Protein AF-A0A7T8KME1-F1 (afdb_monomer_lite)

InterPro domains:
  IPR001715 Calponin homology domain [PF00307] (2-107)
  IPR001715 Calponin homology domain [PS50021] (1-107)
  IPR001715 Calponin homology domain [SM00033] (2-105)
  IPR028433 Parvin [PTHR12114] (1-108)
  IPR036872 CH domain superfamily [G3DSA:1.10.418.10] (1-109)
  IPR036872 CH domain superfamily [SSF47576] (2-106)

Sequence (110 aa):
VVKKSLITFVNKHLNKLNLEASDLETQFQDGVYLCLLSGLLEGYFIPLYEYSLTPKTFEEKVKNVTLAFDLMQDDGLPRPKARPEDIVNGDLKSTLRVLYNLFTKYKHLS

Structure (mmCIF, N/CA/C/O backbone):
data_AF-A0A7T8KME1-F1
#
_entry.id   AF-A0A7T8KME1-F1
#
loop_
_atom_site.group_PDB
_atom_site.id
_atom_site.type_symbol
_atom_site.label_atom_id
_atom_site.label_alt_id
_atom_site.label_comp_id
_atom_site.label_asym_id
_atom_site.label_entity_id
_atom_site.label_seq_id
_atom_site.pdbx_PDB_ins_code
_atom_site.Cartn_x
_atom_site.Cartn_y
_atom_site.Cartn_z
_atom_site.occupancy
_atom_site.B_iso_or_equiv
_atom_site.auth_seq_id
_atom_site.auth_comp_id
_atom_site.auth_asym_id
_atom_site.auth_atom_id
_atom_site.pdbx_PDB_model_num
ATOM 1 N N . VAL A 1 1 ? -2.105 19.481 -0.081 1.00 71.69 1 VAL A N 1
ATOM 2 C CA . VAL A 1 1 ? -2.901 19.114 1.120 1.00 71.69 1 VAL A CA 1
ATOM 3 C C . VAL A 1 1 ? -3.201 17.617 1.151 1.00 71.69 1 VAL A C 1
ATOM 5 O O . VAL A 1 1 ? -2.673 16.955 2.029 1.00 71.69 1 VAL A O 1
ATOM 8 N N . VAL A 1 2 ? -3.907 17.057 0.156 1.00 87.56 2 VAL A N 1
ATOM 9 C CA . VAL A 1 2 ? -4.282 15.622 0.120 1.00 87.56 2 VAL A CA 1
ATOM 10 C C . VAL A 1 2 ? -3.088 14.658 0.233 1.00 87.56 2 VAL A C 1
ATOM 12 O O . VAL A 1 2 ? -3.102 13.806 1.112 1.00 87.56 2 VAL A O 1
ATOM 15 N N . LYS A 1 3 ? -2.021 14.826 -0.573 1.00 89.44 3 LYS A N 1
ATOM 16 C CA . LYS A 1 3 ? -0.813 13.965 -0.509 1.00 89.44 3 LYS A CA 1
ATOM 17 C C . LYS A 1 3 ? -0.219 13.899 0.907 1.00 89.44 3 LYS A C 1
ATOM 19 O O . LYS A 1 3 ? 0.103 12.819 1.380 1.00 89.44 3 LYS A O 1
ATOM 24 N N . LYS A 1 4 ? -0.138 15.037 1.609 1.00 93.00 4 LYS A N 1
ATOM 25 C CA . LYS A 1 4 ? 0.401 15.106 2.977 1.00 93.00 4 LYS A CA 1
ATOM 26 C C . LYS A 1 4 ? -0.488 14.356 3.973 1.00 93.00 4 LYS A C 1
ATOM 28 O O . LYS A 1 4 ? 0.027 13.579 4.762 1.00 93.00 4 LYS A O 1
ATOM 33 N N . SER A 1 5 ? -1.807 14.543 3.898 1.00 94.19 5 SER A N 1
ATOM 34 C CA . SER A 1 5 ? -2.760 13.810 4.742 1.00 94.19 5 SER A CA 1
ATOM 35 C C . SER A 1 5 ? -2.690 12.298 4.517 1.00 94.19 5 SER A C 1
ATOM 37 O O . SER A 1 5 ? -2.749 11.542 5.480 1.00 94.19 5 SER A O 1
ATOM 39 N N . LEU A 1 6 ? -2.515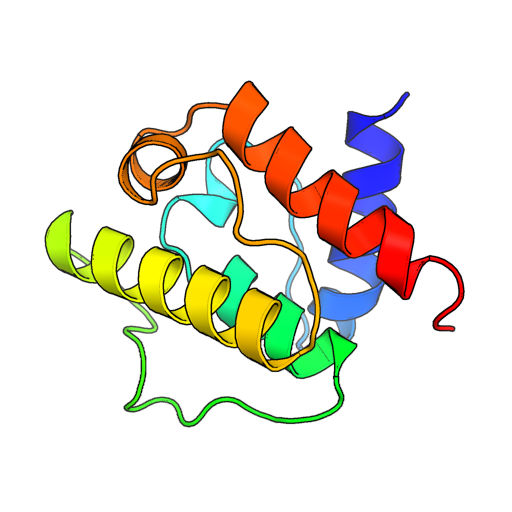 11.862 3.266 1.00 96.56 6 LEU A N 1
ATOM 40 C CA . LEU A 1 6 ? -2.351 10.448 2.929 1.00 96.56 6 LEU A CA 1
ATOM 41 C C . LEU A 1 6 ? -1.037 9.869 3.455 1.00 96.56 6 LEU A C 1
ATOM 43 O O . LEU A 1 6 ? -1.060 8.779 4.009 1.00 96.56 6 LEU A O 1
ATOM 47 N N . ILE A 1 7 ? 0.075 10.603 3.354 1.00 96.44 7 ILE A N 1
ATOM 48 C CA . ILE A 1 7 ? 1.352 10.198 3.965 1.00 96.44 7 ILE A CA 1
ATOM 49 C C . ILE A 1 7 ? 1.185 10.024 5.478 1.00 96.44 7 ILE A C 1
ATOM 51 O O . ILE A 1 7 ? 1.555 8.990 6.026 1.00 96.44 7 ILE A O 1
ATOM 55 N N . THR A 1 8 ? 0.570 10.998 6.158 1.00 96.19 8 THR A N 1
ATOM 56 C CA . THR A 1 8 ? 0.316 10.904 7.604 1.00 96.19 8 THR A CA 1
ATOM 57 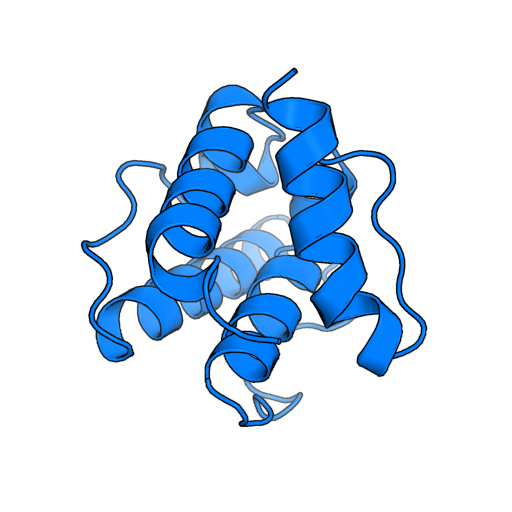C C . THR A 1 8 ? -0.556 9.697 7.952 1.00 96.19 8 THR A C 1
ATOM 59 O O . THR A 1 8 ? -0.252 8.992 8.909 1.00 96.19 8 THR A O 1
ATOM 62 N N . PHE A 1 9 ? -1.610 9.435 7.174 1.00 96.62 9 PHE A N 1
ATOM 63 C CA . PHE A 1 9 ? -2.463 8.260 7.349 1.00 96.62 9 PHE A CA 1
ATOM 64 C C . PHE A 1 9 ? -1.680 6.955 7.169 1.00 96.62 9 PHE A C 1
ATOM 66 O O . PHE A 1 9 ? -1.685 6.122 8.064 1.00 96.62 9 PHE A O 1
ATOM 73 N N . VAL A 1 10 ? -0.958 6.794 6.060 1.00 97.25 10 VAL A N 1
ATOM 74 C CA . VAL A 1 10 ? -0.154 5.597 5.779 1.00 97.25 10 VAL A CA 1
ATOM 75 C C . VAL A 1 10 ? 0.851 5.336 6.902 1.00 97.25 10 VAL A C 1
ATOM 77 O O . VAL A 1 10 ? 0.880 4.235 7.451 1.00 97.25 10 VAL A O 1
ATOM 80 N N . ASN A 1 11 ? 1.633 6.347 7.291 1.00 97.25 11 ASN A N 1
ATOM 81 C CA . ASN A 1 11 ? 2.689 6.180 8.293 1.00 97.25 11 ASN A CA 1
ATOM 82 C C . ASN A 1 11 ? 2.127 5.884 9.681 1.00 97.25 11 ASN A C 1
ATOM 84 O O . ASN A 1 11 ? 2.739 5.138 10.436 1.00 97.25 11 ASN A O 1
ATOM 88 N N . LYS A 1 12 ? 0.926 6.374 10.009 1.00 96.12 12 LYS A N 1
ATOM 89 C CA . LYS A 1 12 ? 0.235 6.002 11.250 1.00 96.12 12 LYS A CA 1
ATOM 90 C C . LYS A 1 12 ? 0.075 4.481 11.395 1.00 96.12 12 LYS A C 1
ATOM 92 O O . LYS A 1 12 ? 0.164 3.961 12.506 1.00 96.12 12 LYS A O 1
ATOM 97 N N . HIS A 1 13 ? -0.147 3.773 10.288 1.00 96.19 13 HIS A N 1
ATOM 98 C CA . HIS A 1 13 ? -0.290 2.319 10.280 1.00 96.19 13 HIS A CA 1
ATOM 99 C C . HIS A 1 13 ? 1.054 1.616 10.053 1.00 96.19 13 HIS A C 1
ATOM 101 O O . HIS A 1 13 ? 1.408 0.748 10.846 1.00 96.19 13 HIS A O 1
ATOM 107 N N . LEU A 1 14 ? 1.840 2.016 9.046 1.00 96.38 14 LEU A N 1
ATOM 108 C CA . LEU A 1 14 ? 3.125 1.375 8.724 1.00 96.38 14 LEU A CA 1
ATOM 109 C C . LEU A 1 14 ? 4.169 1.486 9.847 1.00 96.38 14 LEU A C 1
ATOM 111 O O . LEU A 1 14 ? 4.941 0.547 10.051 1.00 96.38 14 LEU A O 1
ATOM 115 N N . ASN A 1 15 ? 4.136 2.554 10.653 1.00 96.19 15 ASN A N 1
ATOM 116 C CA . ASN A 1 15 ? 5.040 2.702 11.797 1.00 96.19 15 ASN A CA 1
ATOM 117 C C . ASN A 1 15 ? 4.852 1.592 12.846 1.00 96.19 15 ASN A C 1
ATOM 119 O O . ASN A 1 15 ? 5.783 1.317 13.597 1.00 96.19 15 ASN A O 1
ATOM 123 N N . LYS A 1 16 ? 3.700 0.897 12.877 1.00 93.81 16 LYS A N 1
ATOM 124 C CA . LYS A 1 16 ? 3.492 -0.291 13.732 1.00 93.81 16 LYS A CA 1
ATOM 125 C C . LYS A 1 16 ? 4.449 -1.440 13.382 1.00 93.81 16 LYS A C 1
ATOM 127 O O . LYS A 1 16 ? 4.677 -2.311 14.213 1.00 93.81 16 LYS A O 1
ATOM 132 N N . LEU A 1 17 ? 5.009 -1.427 12.171 1.00 94.19 17 LEU A N 1
ATOM 133 C CA . LEU A 1 17 ? 6.017 -2.367 11.677 1.00 94.19 17 LEU A CA 1
ATOM 134 C C . LEU A 1 17 ? 7.409 -1.724 11.540 1.00 94.19 17 LEU A C 1
ATOM 136 O O . LEU A 1 17 ? 8.294 -2.322 10.936 1.00 94.19 17 LEU A O 1
ATOM 140 N N . ASN A 1 18 ? 7.614 -0.519 12.086 1.00 94.75 18 ASN A N 1
ATOM 141 C CA . ASN A 1 18 ? 8.826 0.290 11.898 1.00 94.75 18 ASN A CA 1
ATOM 142 C C . ASN A 1 18 ? 9.125 0.627 10.422 1.00 94.75 18 ASN A C 1
ATOM 144 O O . ASN A 1 18 ? 10.286 0.736 10.029 1.00 94.75 18 ASN A O 1
ATOM 148 N N . LEU A 1 19 ? 8.080 0.783 9.604 1.00 95.81 19 LEU A N 1
ATOM 149 C CA . LEU A 1 19 ? 8.178 1.189 8.202 1.00 95.81 19 LEU A CA 1
ATOM 150 C C . LEU A 1 19 ? 7.644 2.609 8.015 1.00 95.81 19 LEU A C 1
ATOM 152 O O . LEU A 1 19 ? 6.632 2.973 8.606 1.00 95.81 19 LEU A O 1
ATOM 156 N N . GLU A 1 20 ? 8.276 3.374 7.126 1.00 95.19 20 GLU A N 1
ATOM 157 C CA . GLU A 1 20 ? 7.861 4.734 6.782 1.00 95.19 20 GLU A CA 1
ATOM 158 C C . GLU A 1 20 ? 7.768 4.909 5.258 1.00 95.19 20 GLU A C 1
ATOM 160 O O . GLU A 1 20 ? 8.618 4.437 4.493 1.00 95.19 20 GLU A O 1
ATOM 165 N N . ALA A 1 21 ? 6.726 5.611 4.815 1.00 94.25 21 ALA A N 1
ATOM 166 C CA . ALA A 1 21 ? 6.544 6.073 3.449 1.00 94.25 21 ALA A CA 1
ATOM 167 C C . ALA A 1 21 ? 6.678 7.604 3.391 1.00 94.25 21 ALA A C 1
ATOM 169 O O . ALA A 1 21 ? 5.916 8.342 4.018 1.00 94.25 21 ALA A O 1
ATOM 170 N N . SER A 1 22 ? 7.633 8.093 2.610 1.00 92.62 22 SER A N 1
ATOM 171 C CA . SER A 1 22 ? 7.863 9.511 2.325 1.00 92.62 22 SER A CA 1
ATOM 172 C C . SER A 1 22 ? 7.479 9.878 0.889 1.00 92.62 22 SER A C 1
ATOM 174 O O . SER A 1 22 ? 7.006 10.993 0.645 1.00 92.62 22 SER A O 1
ATOM 176 N N . ASP A 1 23 ? 7.589 8.933 -0.047 1.00 93.00 23 ASP A N 1
ATOM 177 C CA . ASP A 1 23 ? 7.202 9.099 -1.441 1.00 93.00 23 ASP A CA 1
ATOM 178 C C . ASP A 1 23 ? 6.172 8.057 -1.897 1.00 93.00 23 ASP A C 1
ATOM 180 O O . ASP A 1 23 ? 6.473 6.897 -2.172 1.00 93.00 23 ASP A O 1
ATOM 184 N N . LEU A 1 24 ? 4.928 8.523 -2.036 1.00 91.75 24 LEU A N 1
ATOM 185 C CA . LEU A 1 24 ? 3.807 7.699 -2.486 1.00 91.75 24 LEU A CA 1
ATOM 186 C C . LEU A 1 24 ? 3.901 7.280 -3.964 1.00 91.75 24 LEU A C 1
ATOM 188 O O . LEU A 1 24 ? 3.135 6.420 -4.379 1.00 91.75 24 LEU A O 1
ATOM 192 N N . GLU A 1 25 ? 4.767 7.895 -4.772 1.00 86.75 25 GLU A N 1
ATOM 193 C CA . GLU A 1 25 ? 4.888 7.573 -6.202 1.00 86.75 25 GLU A CA 1
ATOM 194 C C . GLU A 1 25 ? 5.716 6.309 -6.447 1.00 86.75 25 GLU A C 1
ATOM 196 O O . GLU A 1 25 ? 5.374 5.490 -7.299 1.00 86.75 25 GLU A O 1
ATOM 201 N N . THR A 1 26 ? 6.786 6.137 -5.670 1.00 93.12 26 THR A N 1
ATOM 202 C CA . THR A 1 26 ? 7.770 5.068 -5.867 1.00 93.12 26 THR A CA 1
ATOM 203 C C . THR A 1 26 ? 7.627 3.937 -4.855 1.00 93.12 26 THR A C 1
ATOM 205 O O . THR A 1 26 ? 7.698 2.768 -5.228 1.00 93.12 26 THR A O 1
ATOM 208 N N . GLN A 1 27 ? 7.344 4.243 -3.585 1.00 96.25 27 GLN A N 1
ATOM 209 C CA . GLN A 1 27 ? 7.381 3.246 -2.503 1.00 96.25 27 GLN A CA 1
ATOM 210 C C . GLN A 1 27 ? 6.172 2.300 -2.462 1.00 96.25 27 GLN A C 1
ATOM 212 O O . GLN A 1 27 ? 6.141 1.381 -1.654 1.00 96.25 27 GLN A O 1
ATOM 217 N N . PHE A 1 28 ? 5.171 2.517 -3.315 1.00 97.38 28 PHE A N 1
ATOM 218 C CA . PHE A 1 28 ? 4.005 1.636 -3.439 1.00 97.38 28 PHE A CA 1
ATOM 219 C C . PHE A 1 28 ? 4.035 0.769 -4.705 1.00 97.38 28 PHE A C 1
ATOM 221 O O . PHE A 1 28 ? 3.185 -0.107 -4.858 1.00 97.38 28 PHE A O 1
ATOM 228 N N . GLN A 1 29 ? 5.002 0.988 -5.604 1.00 97.69 29 GLN A N 1
ATOM 229 C CA . GLN A 1 29 ? 5.068 0.319 -6.910 1.00 97.69 29 GLN A CA 1
ATOM 230 C C . GLN A 1 29 ? 5.287 -1.188 -6.810 1.00 97.69 29 GLN A C 1
ATOM 232 O O . GLN A 1 29 ? 4.947 -1.930 -7.726 1.00 97.69 29 GLN A O 1
ATOM 237 N N . ASP A 1 30 ? 5.899 -1.654 -5.727 1.00 97.56 30 ASP A N 1
ATOM 238 C CA . ASP A 1 30 ? 6.180 -3.069 -5.521 1.00 97.56 30 ASP A CA 1
ATOM 239 C C . ASP A 1 30 ? 5.016 -3.840 -4.874 1.00 97.56 30 ASP A C 1
ATOM 241 O O . ASP A 1 30 ? 5.075 -5.063 -4.747 1.00 97.56 30 ASP A O 1
ATOM 245 N N . GLY A 1 31 ? 3.958 -3.128 -4.470 1.00 97.56 31 GLY A N 1
ATOM 246 C CA . GLY A 1 31 ? 2.778 -3.673 -3.807 1.00 97.56 31 GLY A CA 1
ATOM 247 C C . GLY A 1 31 ? 2.989 -4.122 -2.357 1.00 97.56 31 GLY A C 1
ATOM 248 O O . GLY A 1 31 ? 2.001 -4.375 -1.673 1.00 97.56 31 GLY A O 1
ATOM 249 N N . VAL A 1 32 ? 4.221 -4.164 -1.836 1.00 97.75 32 VAL A N 1
ATOM 250 C CA . VAL A 1 32 ? 4.515 -4.661 -0.478 1.00 97.75 32 VAL A CA 1
ATOM 251 C C . VAL A 1 32 ? 3.846 -3.777 0.567 1.00 97.75 32 VAL A C 1
ATOM 253 O O . VAL A 1 32 ? 3.144 -4.271 1.451 1.00 97.75 32 VAL A O 1
ATOM 256 N N . TYR A 1 33 ? 3.999 -2.457 0.438 1.00 97.69 33 TYR A N 1
ATOM 257 C CA . TYR A 1 33 ? 3.357 -1.507 1.346 1.00 97.69 33 TYR A CA 1
ATOM 258 C C . TYR A 1 33 ? 1.828 -1.540 1.239 1.00 97.69 33 TYR A C 1
ATOM 260 O O . TYR A 1 33 ? 1.167 -1.330 2.252 1.00 97.69 33 TYR A O 1
ATOM 268 N N . LEU A 1 34 ? 1.248 -1.844 0.066 1.00 97.44 34 LEU A N 1
ATOM 269 C CA . LEU A 1 34 ? -0.208 -2.000 -0.068 1.00 97.44 34 LEU A CA 1
ATOM 270 C C . LEU A 1 34 ? -0.718 -3.244 0.660 1.00 97.44 34 LEU A C 1
ATOM 272 O O . LEU A 1 34 ? -1.713 -3.140 1.377 1.00 97.44 34 LEU A O 1
ATOM 276 N N . CYS A 1 35 ? -0.043 -4.388 0.517 1.00 97.56 35 CYS A N 1
ATOM 277 C CA . CYS A 1 35 ? -0.396 -5.608 1.242 1.00 97.56 35 CYS A CA 1
ATOM 278 C C . CYS A 1 35 ? -0.323 -5.365 2.754 1.00 97.56 35 CYS A C 1
ATOM 280 O O . CYS A 1 35 ? -1.318 -5.513 3.461 1.00 97.56 35 CYS A O 1
ATOM 282 N N . LEU A 1 36 ? 0.830 -4.902 3.246 1.00 96.88 36 LEU A N 1
ATOM 283 C CA . LEU A 1 36 ? 1.038 -4.648 4.673 1.00 96.88 36 LEU A CA 1
ATOM 284 C C . LEU A 1 36 ? 0.020 -3.654 5.235 1.00 96.88 36 LEU A C 1
ATOM 286 O O . LEU A 1 36 ? -0.562 -3.899 6.289 1.00 96.88 36 LEU A O 1
ATOM 290 N N . LEU A 1 37 ? -0.220 -2.548 4.526 1.00 97.06 37 LEU A N 1
ATOM 291 C CA . LEU A 1 37 ? -1.199 -1.551 4.940 1.00 97.06 37 LEU A CA 1
ATOM 292 C C . LEU A 1 37 ? -2.613 -2.141 5.006 1.00 97.06 37 LEU A C 1
ATOM 294 O O . LEU A 1 37 ? -3.311 -1.867 5.975 1.00 97.06 37 LEU A O 1
ATOM 298 N N . SER A 1 38 ? -3.022 -2.957 4.030 1.00 95.94 38 SER A N 1
ATOM 299 C CA . SER A 1 38 ? -4.361 -3.570 4.008 1.00 95.94 38 SER A CA 1
ATOM 300 C C . SER A 1 38 ? -4.574 -4.485 5.218 1.00 95.94 38 SER A C 1
ATOM 302 O O . SER A 1 38 ? -5.520 -4.276 5.974 1.00 95.94 38 SER A O 1
ATOM 304 N N . GLY A 1 39 ? -3.629 -5.389 5.503 1.00 95.38 39 GLY A N 1
ATOM 305 C CA . GLY A 1 39 ? -3.708 -6.251 6.691 1.00 95.38 39 GLY A CA 1
ATOM 306 C C . GLY A 1 39 ? -3.717 -5.462 8.007 1.00 95.38 39 GLY A C 1
ATOM 307 O O . GLY A 1 39 ? -4.528 -5.724 8.893 1.00 95.38 39 GLY A O 1
ATOM 308 N N . LEU A 1 40 ? -2.882 -4.422 8.125 1.00 95.69 40 LEU A N 1
ATOM 309 C CA . LEU A 1 40 ? -2.843 -3.562 9.317 1.00 95.69 40 LEU A CA 1
ATOM 310 C C . LEU A 1 40 ? -4.141 -2.779 9.557 1.00 95.69 40 LEU A C 1
ATOM 312 O O . LEU A 1 40 ? -4.432 -2.441 10.707 1.00 95.69 40 LEU A O 1
ATOM 316 N N . LEU A 1 41 ? -4.872 -2.432 8.496 1.00 96.25 41 LEU A N 1
ATOM 317 C CA . LEU A 1 41 ? -6.137 -1.701 8.589 1.00 96.25 41 LEU A CA 1
ATOM 318 C C . LEU A 1 41 ? -7.283 -2.600 9.057 1.00 96.25 41 LEU A C 1
ATOM 320 O O . LEU A 1 41 ? -8.139 -2.132 9.803 1.00 96.25 41 LEU A O 1
ATOM 324 N N . GLU A 1 42 ? -7.258 -3.877 8.691 1.00 94.69 42 GLU A N 1
ATOM 325 C CA . GLU A 1 42 ? -8.234 -4.879 9.138 1.00 94.69 42 GLU A CA 1
ATOM 326 C C . GLU A 1 42 ? -7.822 -5.627 10.414 1.00 94.69 42 GLU A C 1
ATOM 328 O O . GLU A 1 42 ? -8.624 -6.324 11.032 1.00 94.69 42 GLU A O 1
ATOM 333 N N . GLY A 1 43 ? -6.574 -5.468 10.855 1.00 94.44 43 GLY A N 1
ATOM 334 C CA . GLY A 1 43 ? -6.075 -6.084 12.083 1.00 94.44 43 GLY A CA 1
ATOM 335 C C . GLY A 1 43 ? -5.645 -7.544 11.926 1.00 94.44 43 GLY A C 1
ATOM 336 O O . GLY A 1 43 ? -5.640 -8.278 12.914 1.00 94.44 43 GLY A O 1
ATOM 337 N N . TYR A 1 44 ? -5.248 -7.962 10.721 1.00 93.50 44 TYR A N 1
ATOM 338 C CA . TYR A 1 44 ? -4.662 -9.279 10.459 1.00 93.50 44 TYR A CA 1
ATOM 339 C C . TYR A 1 44 ? -3.289 -9.178 9.777 1.00 93.50 44 TYR A C 1
ATOM 341 O O . TYR A 1 44 ? -2.877 -8.133 9.276 1.00 93.50 44 TYR A O 1
ATOM 349 N N . PHE A 1 45 ? -2.560 -10.293 9.755 1.00 91.50 45 PHE A N 1
ATOM 350 C CA . PHE A 1 45 ? -1.309 -10.417 9.009 1.00 91.50 45 PHE A CA 1
ATOM 351 C C . PHE A 1 45 ? -1.527 -11.265 7.764 1.00 91.50 45 PHE A C 1
ATOM 353 O O . PHE A 1 45 ? -2.077 -12.361 7.847 1.00 91.50 45 PHE A O 1
ATOM 360 N N . ILE A 1 46 ? -1.059 -10.769 6.621 1.00 94.00 46 ILE A N 1
ATOM 361 C CA . ILE A 1 46 ? -1.031 -11.540 5.379 1.00 94.00 46 ILE A CA 1
ATOM 362 C C . ILE A 1 46 ? 0.163 -12.499 5.456 1.00 94.00 46 ILE A C 1
ATOM 364 O O . ILE A 1 46 ? 1.283 -12.040 5.713 1.00 94.00 46 ILE A O 1
ATOM 368 N N . PRO A 1 47 ? -0.027 -13.812 5.245 1.00 93.44 47 PRO A N 1
ATOM 369 C CA . PRO A 1 47 ? 1.084 -14.750 5.222 1.00 93.44 47 PRO A CA 1
ATOM 370 C C . PRO A 1 47 ? 2.129 -14.366 4.168 1.00 93.44 47 PRO A C 1
ATOM 372 O O . PRO A 1 47 ? 1.804 -14.063 3.025 1.00 93.44 47 PRO A O 1
ATOM 375 N N . LEU A 1 48 ? 3.410 -14.429 4.536 1.00 89.56 48 LEU A N 1
ATOM 376 C CA . LEU A 1 48 ? 4.517 -13.987 3.673 1.00 89.56 48 LEU A CA 1
ATOM 377 C C . LEU A 1 48 ? 4.705 -14.822 2.396 1.00 89.56 48 LEU A C 1
ATOM 379 O O . LEU A 1 48 ? 5.505 -14.449 1.549 1.00 89.56 48 LEU A O 1
ATOM 383 N N . TYR A 1 49 ? 4.022 -15.961 2.273 1.00 92.00 49 TYR A N 1
ATOM 384 C CA . TYR A 1 49 ? 4.035 -16.776 1.058 1.00 92.00 49 TYR A CA 1
ATOM 385 C C . TYR A 1 49 ? 2.967 -16.350 0.038 1.00 92.00 49 TYR A C 1
ATOM 387 O O . TYR A 1 49 ? 3.039 -16.786 -1.107 1.00 92.00 49 TYR A O 1
ATOM 395 N N . GLU A 1 50 ? 1.998 -15.512 0.427 1.00 94.56 50 GLU A N 1
ATOM 396 C CA . GLU A 1 50 ? 0.945 -15.002 -0.469 1.00 94.56 50 GLU A CA 1
ATOM 397 C C . GLU A 1 50 ? 1.466 -13.896 -1.398 1.00 94.56 50 GLU A C 1
ATOM 399 O O . GLU A 1 50 ? 0.897 -13.631 -2.454 1.00 94.56 50 GLU A O 1
ATOM 404 N N . TYR A 1 51 ? 2.562 -13.232 -1.022 1.00 96.75 51 TYR A N 1
ATOM 405 C CA . TYR A 1 51 ? 3.135 -12.125 -1.781 1.00 96.75 51 TYR A CA 1
ATOM 406 C C . TYR A 1 51 ? 4.658 -12.079 -1.664 1.00 96.75 51 TYR A C 1
ATOM 408 O O . TYR A 1 51 ? 5.263 -12.600 -0.731 1.00 9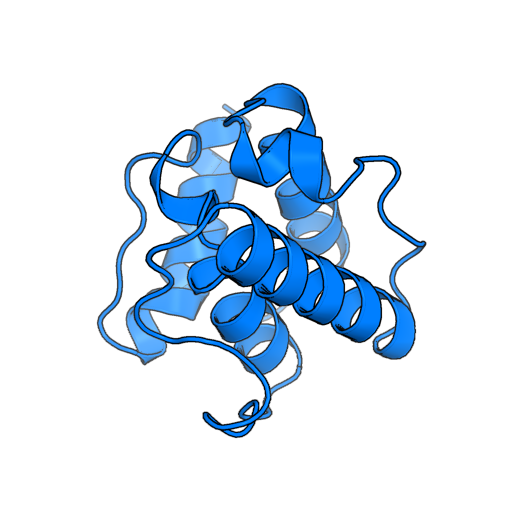6.75 51 TYR A O 1
ATOM 416 N N . SER A 1 52 ? 5.305 -11.429 -2.626 1.00 97.25 52 SER A N 1
ATOM 417 C CA . SER A 1 52 ? 6.761 -11.300 -2.654 1.00 97.25 52 SER A CA 1
ATOM 418 C C . SER A 1 52 ? 7.210 -10.113 -1.807 1.00 97.25 52 SER A C 1
ATOM 420 O O . SER A 1 52 ? 6.894 -8.978 -2.143 1.00 97.25 52 SER A O 1
ATOM 422 N N . LEU A 1 53 ? 7.998 -10.339 -0.751 1.00 95.38 53 LEU A N 1
ATOM 423 C CA . LEU A 1 53 ? 8.568 -9.250 0.066 1.00 95.38 53 LEU A CA 1
ATOM 424 C C . LEU A 1 53 ? 9.656 -8.440 -0.650 1.00 95.38 53 LEU A C 1
ATOM 426 O O . LEU A 1 53 ? 9.910 -7.295 -0.296 1.00 95.38 53 LEU A O 1
ATOM 430 N N . THR A 1 54 ? 10.334 -9.047 -1.624 1.00 96.25 54 THR A N 1
ATOM 431 C CA . THR A 1 54 ? 11.391 -8.401 -2.415 1.00 96.25 54 THR A CA 1
ATOM 432 C C . THR A 1 54 ? 11.161 -8.672 -3.905 1.00 96.25 54 THR A C 1
ATOM 434 O O . THR A 1 54 ? 11.951 -9.379 -4.534 1.00 96.25 54 THR A O 1
ATOM 437 N N . PRO A 1 55 ? 10.050 -8.174 -4.482 1.00 96.62 55 PRO A N 1
ATOM 438 C CA . PRO A 1 55 ? 9.692 -8.471 -5.864 1.00 96.62 55 PRO A CA 1
ATOM 439 C C . PRO A 1 55 ? 10.729 -7.855 -6.811 1.00 96.62 55 PRO A C 1
ATOM 441 O O . PRO A 1 55 ? 11.020 -6.656 -6.768 1.00 96.62 55 PRO A O 1
ATOM 444 N N . LYS A 1 56 ? 11.305 -8.688 -7.673 1.00 95.19 56 LYS A N 1
ATOM 445 C CA . LYS A 1 56 ? 12.359 -8.318 -8.626 1.00 95.19 56 LYS A CA 1
ATOM 446 C C . LYS A 1 56 ? 11.804 -8.087 -10.021 1.00 95.19 56 LYS A C 1
ATOM 448 O O . LYS A 1 56 ? 12.359 -7.291 -10.776 1.00 95.19 56 LYS A O 1
ATOM 453 N N . THR A 1 57 ? 10.723 -8.775 -10.369 1.00 97.94 57 THR A N 1
ATOM 454 C CA . THR A 1 57 ? 10.117 -8.710 -11.700 1.00 97.94 57 THR A CA 1
ATOM 455 C C . THR A 1 57 ? 8.867 -7.839 -11.707 1.00 97.94 57 THR A C 1
ATOM 457 O O . THR A 1 57 ? 8.196 -7.672 -10.690 1.00 97.94 57 THR A O 1
ATOM 460 N N . PHE A 1 58 ? 8.526 -7.291 -12.875 1.00 98.19 58 PHE A N 1
ATOM 461 C CA . PHE A 1 58 ? 7.269 -6.560 -13.056 1.00 98.19 58 PHE A CA 1
ATOM 462 C C . PHE A 1 58 ? 6.054 -7.433 -12.700 1.00 98.19 58 PHE A C 1
ATOM 464 O O . PHE A 1 58 ? 5.132 -6.963 -12.044 1.00 98.19 58 PHE A O 1
ATOM 471 N N . GLU A 1 59 ? 6.087 -8.717 -13.065 1.00 98.25 59 GLU A N 1
ATOM 472 C CA . GLU A 1 59 ? 5.007 -9.666 -12.784 1.00 98.25 59 GLU A CA 1
ATOM 473 C C . GLU A 1 59 ? 4.818 -9.916 -11.280 1.00 98.25 59 GLU A C 1
ATOM 475 O O . GLU A 1 59 ? 3.687 -9.918 -10.804 1.00 98.25 59 GLU A O 1
ATOM 480 N N . GLU A 1 60 ? 5.900 -10.066 -10.507 1.00 98.31 60 GLU A N 1
ATOM 481 C CA . GLU A 1 60 ? 5.817 -10.193 -9.042 1.00 98.31 60 GLU A CA 1
ATOM 482 C C . GLU A 1 60 ? 5.205 -8.942 -8.401 1.00 98.31 60 GLU A C 1
ATOM 484 O O . GLU A 1 60 ? 4.345 -9.054 -7.528 1.00 98.31 60 GLU A O 1
ATOM 489 N N . LYS A 1 61 ? 5.586 -7.746 -8.868 1.00 98.62 61 LYS A N 1
ATOM 490 C CA . LYS A 1 61 ? 4.990 -6.488 -8.393 1.00 98.62 61 LYS A CA 1
ATOM 491 C C . LYS A 1 61 ? 3.498 -6.417 -8.722 1.00 98.62 61 LYS A C 1
ATOM 493 O O . LYS A 1 61 ? 2.693 -6.074 -7.859 1.00 98.62 61 LYS A O 1
ATOM 498 N N . VAL A 1 62 ? 3.111 -6.785 -9.946 1.00 98.69 62 VAL A N 1
ATOM 499 C CA . VAL A 1 62 ? 1.701 -6.836 -10.366 1.00 98.69 62 VAL A CA 1
ATOM 500 C C . VAL A 1 62 ? 0.912 -7.831 -9.517 1.00 98.69 62 VAL A C 1
ATOM 502 O O . VAL A 1 62 ? -0.189 -7.495 -9.084 1.00 98.69 62 VAL A O 1
ATOM 505 N N . LYS A 1 63 ? 1.467 -9.012 -9.217 1.00 98.50 63 LYS A N 1
ATOM 506 C CA . LYS A 1 63 ? 0.840 -10.005 -8.327 1.00 98.50 63 LYS A CA 1
ATOM 507 C C . LYS A 1 63 ? 0.611 -9.446 -6.925 1.00 98.50 63 LYS A C 1
ATOM 509 O O . LYS A 1 63 ? -0.500 -9.558 -6.419 1.00 98.50 63 LYS A O 1
ATOM 514 N N . ASN A 1 64 ? 1.602 -8.770 -6.343 1.00 98.56 64 ASN A N 1
ATOM 515 C CA . ASN A 1 64 ? 1.453 -8.123 -5.038 1.00 98.56 64 ASN A CA 1
ATOM 516 C C . ASN A 1 64 ? 0.337 -7.066 -5.039 1.00 98.56 64 ASN A C 1
ATOM 518 O O . ASN A 1 64 ? -0.525 -7.068 -4.165 1.00 98.56 64 ASN A O 1
ATOM 522 N N . VAL A 1 65 ? 0.329 -6.162 -6.025 1.00 98.50 65 VAL A N 1
ATOM 523 C CA . VAL A 1 65 ? -0.710 -5.121 -6.115 1.00 98.50 65 VAL A CA 1
ATOM 524 C C . VAL A 1 65 ? -2.092 -5.738 -6.354 1.00 98.50 65 VAL A C 1
ATOM 526 O O . VAL A 1 65 ? -3.075 -5.257 -5.795 1.00 98.50 65 VAL A O 1
ATOM 529 N N . THR A 1 66 ? -2.168 -6.808 -7.149 1.00 98.44 66 THR A N 1
ATOM 530 C CA . THR A 1 66 ? -3.414 -7.552 -7.392 1.00 98.44 66 THR A CA 1
ATOM 531 C C . THR A 1 66 ? -3.950 -8.143 -6.094 1.00 98.44 66 THR A C 1
ATOM 533 O O . THR A 1 66 ? -5.089 -7.854 -5.746 1.00 98.44 66 THR A O 1
ATOM 536 N N . LEU A 1 67 ? -3.108 -8.843 -5.324 1.00 98.19 67 LEU A N 1
ATOM 537 C CA . LEU A 1 67 ? -3.488 -9.362 -4.010 1.00 98.19 67 LEU A CA 1
ATOM 538 C C . LEU A 1 67 ? -4.016 -8.246 -3.104 1.00 98.19 67 LEU A C 1
ATOM 540 O O . LEU A 1 67 ? -5.072 -8.391 -2.501 1.00 98.19 67 LEU A O 1
ATOM 544 N N . ALA A 1 68 ? -3.322 -7.109 -3.025 1.00 97.88 68 ALA A N 1
ATOM 545 C CA . ALA A 1 68 ? -3.785 -5.998 -2.201 1.00 97.88 68 ALA A CA 1
ATOM 546 C C . ALA A 1 68 ? -5.162 -5.469 -2.642 1.00 97.88 68 ALA A C 1
ATOM 548 O O . ALA A 1 68 ? -5.961 -5.070 -1.800 1.00 97.88 68 ALA A O 1
ATOM 549 N N . PHE A 1 69 ? -5.457 -5.452 -3.945 1.00 98.12 69 PHE A N 1
ATOM 550 C CA . PHE A 1 69 ? -6.772 -5.045 -4.449 1.00 98.12 69 PHE A CA 1
ATOM 551 C C . PHE A 1 69 ? -7.862 -6.067 -4.130 1.00 98.12 69 PHE A C 1
ATOM 553 O O . PHE A 1 69 ? -8.977 -5.652 -3.812 1.00 98.12 69 PHE A O 1
ATOM 560 N N . ASP A 1 70 ? -7.540 -7.356 -4.200 1.00 97.19 70 ASP A N 1
ATOM 561 C CA . ASP A 1 70 ? -8.461 -8.437 -3.854 1.00 97.19 70 ASP A CA 1
ATOM 562 C C . ASP A 1 70 ? -8.795 -8.390 -2.357 1.00 97.19 70 ASP A C 1
ATOM 564 O O . ASP A 1 70 ? -9.969 -8.347 -2.002 1.00 97.19 70 ASP A O 1
ATOM 568 N N . LEU A 1 71 ? -7.789 -8.220 -1.489 1.00 96.06 71 LEU A N 1
ATOM 569 C CA . LEU A 1 71 ? -7.991 -8.032 -0.047 1.00 96.06 71 LEU A CA 1
ATOM 570 C C . LEU A 1 71 ? -8.887 -6.826 0.246 1.00 96.06 71 LEU A C 1
ATOM 572 O O . LEU A 1 71 ? -9.893 -6.954 0.932 1.00 96.06 71 LEU A O 1
ATOM 576 N N . MET A 1 72 ? -8.602 -5.663 -0.356 1.00 96.00 72 MET A N 1
ATOM 577 C CA . MET A 1 72 ? -9.461 -4.481 -0.206 1.00 96.00 72 MET A CA 1
ATOM 578 C C . MET A 1 72 ? -10.920 -4.776 -0.575 1.00 96.00 72 MET A C 1
ATOM 580 O O . MET A 1 72 ? -11.835 -4.266 0.078 1.00 96.00 72 MET A O 1
ATOM 584 N N . GLN A 1 73 ? -11.142 -5.557 -1.634 1.00 96.00 73 GLN A N 1
ATOM 585 C CA . GLN A 1 73 ? -12.478 -5.929 -2.079 1.00 96.00 73 GLN A CA 1
ATOM 586 C C . GLN A 1 73 ? -13.162 -6.892 -1.104 1.00 96.00 73 GLN A C 1
ATOM 588 O O . GLN A 1 73 ? -14.326 -6.661 -0.766 1.00 96.00 73 GLN A O 1
ATOM 593 N N . ASP A 1 74 ? -12.455 -7.918 -0.636 1.00 95.06 74 ASP A N 1
ATOM 594 C CA . ASP A 1 74 ? -12.947 -8.876 0.362 1.00 95.06 74 ASP A CA 1
ATOM 595 C C . ASP A 1 74 ? -13.299 -8.178 1.681 1.00 95.06 74 ASP A C 1
ATOM 597 O O . ASP A 1 74 ? -14.310 -8.484 2.315 1.00 95.06 74 ASP A O 1
ATOM 601 N N . ASP A 1 75 ? -12.548 -7.132 2.018 1.00 93.31 75 ASP A N 1
ATOM 602 C CA . ASP A 1 75 ? -12.780 -6.279 3.177 1.00 93.31 75 ASP A CA 1
ATOM 603 C C . ASP A 1 75 ? -13.965 -5.310 2.972 1.00 93.31 75 ASP A C 1
ATOM 605 O O . ASP A 1 75 ? -14.352 -4.563 3.873 1.00 93.31 75 ASP A O 1
ATOM 609 N N . GLY A 1 76 ? -14.578 -5.274 1.787 1.00 93.00 76 GLY A N 1
ATOM 610 C CA . GLY A 1 76 ? -15.784 -4.494 1.497 1.00 93.00 76 GLY A CA 1
ATOM 611 C C . GLY A 1 76 ? -15.535 -3.098 0.921 1.00 93.00 76 GLY A C 1
ATOM 612 O O . GLY A 1 76 ? -16.448 -2.267 0.907 1.00 93.00 76 GLY A O 1
ATOM 613 N N . LEU A 1 77 ? -14.324 -2.796 0.439 1.00 94.00 77 LEU A N 1
ATOM 614 C CA . LEU A 1 77 ? -14.126 -1.639 -0.441 1.00 94.00 77 LEU A CA 1
ATOM 615 C C . LEU A 1 77 ? -14.625 -1.955 -1.857 1.00 94.00 77 LEU A C 1
ATOM 617 O O . LEU A 1 77 ? -14.537 -3.089 -2.324 1.00 94.00 77 LEU A O 1
ATOM 621 N N . PRO A 1 78 ? -15.108 -0.948 -2.604 1.00 91.06 78 PRO A N 1
ATOM 622 C CA . PRO A 1 78 ? -15.344 -1.138 -4.023 1.00 91.06 78 PRO A CA 1
ATOM 623 C C . PRO A 1 78 ? -14.022 -1.455 -4.721 1.00 91.06 78 PRO A C 1
ATOM 625 O O . PRO A 1 78 ? -12.996 -0.829 -4.429 1.00 91.06 78 PRO A O 1
ATOM 628 N N . ARG A 1 79 ? -14.074 -2.366 -5.700 1.00 88.38 79 ARG A N 1
ATOM 629 C CA . ARG A 1 79 ? -12.913 -2.714 -6.522 1.00 88.38 79 ARG A CA 1
ATOM 630 C C . ARG A 1 79 ? -12.211 -1.443 -7.018 1.00 88.38 79 ARG A C 1
ATOM 632 O O . ARG A 1 79 ? -12.869 -0.581 -7.624 1.00 88.38 79 ARG A O 1
ATOM 639 N N . PRO A 1 80 ? -10.895 -1.296 -6.785 1.00 92.25 80 PRO A N 1
ATOM 640 C CA . PRO A 1 80 ? -10.158 -0.146 -7.272 1.00 92.25 80 PRO A CA 1
ATOM 641 C C . PRO A 1 80 ? -10.328 0.028 -8.783 1.00 92.25 80 PRO A C 1
ATOM 643 O O . PRO A 1 80 ? -10.216 -0.909 -9.564 1.00 92.25 80 PRO A O 1
ATOM 646 N N . LYS A 1 81 ? -10.591 1.266 -9.209 1.00 91.69 81 LYS A N 1
ATOM 647 C CA . LYS A 1 81 ? -10.682 1.617 -10.636 1.00 91.69 81 LYS A CA 1
ATOM 648 C C . LYS A 1 81 ? -9.315 1.645 -11.336 1.00 91.69 81 LYS A C 1
ATOM 650 O O . LYS A 1 81 ? -9.273 1.842 -12.546 1.00 91.69 81 LYS A O 1
ATOM 655 N N . ALA A 1 82 ? -8.218 1.653 -10.577 1.00 95.19 82 ALA A N 1
ATOM 656 C CA . ALA A 1 82 ? -6.868 1.585 -11.131 1.00 95.19 82 ALA A CA 1
ATOM 657 C C . ALA A 1 82 ? -6.582 0.139 -11.528 1.00 95.19 82 ALA A C 1
ATOM 659 O O . ALA A 1 82 ? -7.100 -0.771 -10.882 1.00 95.19 82 ALA A O 1
ATOM 660 N N . ARG A 1 83 ? -5.768 -0.079 -12.558 1.00 98.00 83 ARG A N 1
ATOM 661 C CA . ARG A 1 83 ? -5.224 -1.411 -12.818 1.00 98.00 83 ARG A CA 1
ATOM 662 C C . ARG A 1 83 ? -3.968 -1.610 -11.964 1.00 98.00 83 ARG A C 1
ATOM 664 O O . ARG A 1 83 ? -3.290 -0.618 -11.676 1.00 98.00 83 ARG A O 1
ATOM 671 N N . PRO A 1 84 ? -3.633 -2.843 -11.557 1.00 98.31 84 PRO A N 1
ATOM 672 C CA . PRO A 1 84 ? -2.408 -3.107 -10.808 1.00 98.31 84 PRO A CA 1
ATOM 673 C C . PRO A 1 84 ? -1.155 -2.541 -11.489 1.00 98.31 84 PRO A C 1
ATOM 675 O O . PRO A 1 84 ? -0.313 -1.924 -10.841 1.00 98.31 84 PRO A O 1
ATOM 678 N N . GLU A 1 85 ? -1.076 -2.651 -12.813 1.00 98.44 85 GLU A N 1
ATOM 679 C CA . GLU A 1 85 ? 0.027 -2.146 -13.630 1.00 98.44 85 GLU A CA 1
ATOM 680 C C . GLU A 1 85 ? 0.179 -0.628 -13.537 1.00 98.44 85 GLU A C 1
ATOM 682 O O . GLU A 1 85 ? 1.294 -0.126 -13.639 1.00 98.44 85 GLU A O 1
ATOM 687 N N . ASP A 1 86 ? -0.909 0.118 -13.332 1.00 98.19 86 ASP A N 1
ATOM 688 C CA . ASP A 1 86 ? -0.837 1.574 -13.191 1.00 98.19 86 ASP A CA 1
ATOM 689 C C . ASP A 1 86 ? -0.080 1.941 -11.897 1.00 98.19 86 ASP A C 1
ATOM 691 O O . ASP A 1 86 ? 0.719 2.876 -11.888 1.00 98.19 86 ASP A O 1
ATOM 695 N N . ILE A 1 87 ? -0.254 1.154 -10.826 1.00 98.25 87 ILE A N 1
ATOM 696 C CA . ILE A 1 87 ? 0.499 1.315 -9.571 1.00 98.25 87 ILE A CA 1
ATOM 697 C C . ILE A 1 87 ? 1.960 0.920 -9.767 1.00 98.25 87 ILE A C 1
ATOM 699 O O . ILE A 1 87 ? 2.850 1.672 -9.378 1.00 98.25 87 ILE A O 1
ATOM 703 N N . VAL A 1 88 ? 2.219 -0.228 -10.403 1.00 98.38 88 VAL A N 1
ATOM 704 C CA . VAL A 1 88 ? 3.588 -0.726 -10.635 1.00 98.38 88 VAL A CA 1
ATOM 705 C C . VAL A 1 88 ? 4.400 0.225 -11.519 1.00 98.38 88 VAL A C 1
ATOM 707 O O . VAL A 1 88 ? 5.602 0.377 -11.314 1.00 98.38 88 VAL A O 1
ATOM 710 N N . ASN A 1 89 ? 3.747 0.908 -12.462 1.00 97.75 89 ASN A N 1
ATOM 711 C CA . ASN A 1 89 ? 4.366 1.924 -13.317 1.00 97.75 89 ASN A CA 1
ATOM 712 C C . ASN A 1 89 ? 4.512 3.301 -12.645 1.00 97.75 89 ASN A C 1
ATOM 714 O O . ASN A 1 89 ? 5.033 4.221 -13.272 1.00 97.75 89 ASN A O 1
ATOM 718 N N . GLY A 1 90 ? 4.066 3.465 -11.396 1.00 96.00 90 GLY A N 1
ATOM 719 C CA . GLY A 1 90 ? 4.212 4.719 -10.662 1.00 96.00 90 GLY A CA 1
ATOM 720 C C . GLY A 1 90 ? 3.213 5.805 -11.040 1.00 96.00 90 GLY A C 1
ATOM 721 O O . GLY A 1 90 ? 3.505 6.980 -10.831 1.00 96.00 90 GLY A O 1
ATOM 722 N N . ASP A 1 91 ? 2.037 5.467 -11.580 1.00 97.19 91 ASP A N 1
ATOM 723 C CA . ASP A 1 91 ? 1.007 6.475 -11.840 1.00 97.19 91 ASP A CA 1
ATOM 724 C C . ASP A 1 91 ? 0.501 7.067 -10.517 1.00 97.19 91 ASP A C 1
ATOM 726 O O . ASP A 1 91 ? -0.370 6.518 -9.833 1.00 97.19 91 ASP A O 1
ATOM 730 N N . LEU A 1 92 ? 1.037 8.237 -10.159 1.00 95.19 92 LEU A N 1
ATOM 731 C CA . LEU A 1 92 ? 0.741 8.904 -8.894 1.00 95.19 92 LEU A CA 1
ATOM 732 C C . LEU A 1 92 ? -0.765 9.125 -8.702 1.00 95.19 92 LEU A C 1
ATOM 734 O O . LEU A 1 92 ? -1.274 9.015 -7.587 1.00 95.19 92 LEU A O 1
ATOM 738 N N . LYS A 1 93 ? -1.512 9.415 -9.773 1.00 95.88 93 LYS A N 1
ATOM 739 C CA . LYS A 1 93 ? -2.963 9.630 -9.696 1.00 95.88 93 LYS A CA 1
ATOM 740 C C . LYS A 1 93 ? -3.699 8.360 -9.265 1.00 95.88 93 LYS A C 1
ATOM 742 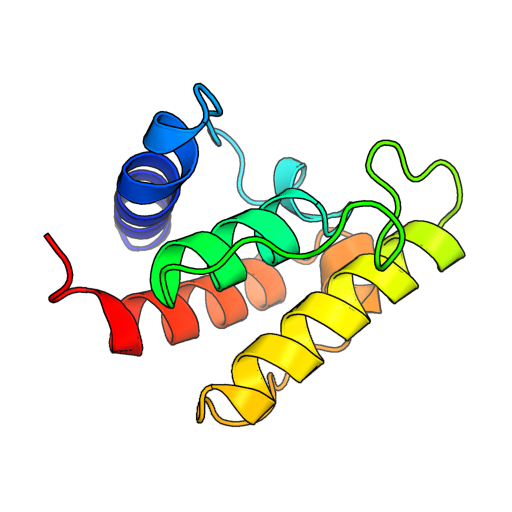O O . LYS A 1 93 ? -4.599 8.437 -8.423 1.00 95.88 93 LYS A O 1
ATOM 747 N N . SER A 1 94 ? -3.324 7.210 -9.813 1.00 97.19 94 SER A N 1
ATOM 748 C CA . SER A 1 94 ? -3.869 5.903 -9.450 1.00 97.19 94 SER A CA 1
ATOM 749 C C . SER A 1 94 ? -3.510 5.534 -8.020 1.00 97.19 94 SER A C 1
ATOM 751 O O . SER A 1 94 ? -4.417 5.199 -7.254 1.00 97.19 94 SER A O 1
ATOM 753 N N . THR A 1 95 ? -2.250 5.709 -7.616 1.00 97.25 95 THR A N 1
ATOM 754 C CA . THR A 1 95 ? -1.814 5.438 -6.239 1.00 97.25 95 THR A CA 1
ATOM 755 C C . THR A 1 95 ? -2.553 6.307 -5.228 1.00 97.25 95 THR A C 1
ATOM 757 O O . THR A 1 95 ? -3.118 5.797 -4.261 1.00 97.25 95 THR A O 1
ATOM 760 N N . LEU A 1 96 ? -2.659 7.617 -5.475 1.00 96.50 96 LEU A N 1
ATOM 761 C CA . LEU A 1 96 ? -3.407 8.521 -4.599 1.00 96.50 96 LEU A CA 1
ATOM 762 C C . LEU A 1 96 ? -4.887 8.138 -4.503 1.00 96.50 96 LEU A C 1
ATOM 764 O O . LEU A 1 96 ? -5.466 8.250 -3.426 1.00 96.50 96 LEU A O 1
ATOM 768 N N . ARG A 1 97 ? -5.506 7.671 -5.594 1.00 96.12 97 ARG A N 1
ATOM 769 C CA . ARG A 1 97 ? -6.909 7.235 -5.580 1.00 96.12 97 ARG A CA 1
ATOM 770 C C . ARG A 1 97 ? -7.110 5.975 -4.737 1.00 96.12 97 ARG A C 1
ATOM 772 O O . ARG A 1 97 ? -8.072 5.924 -3.976 1.00 96.12 97 ARG A O 1
ATOM 779 N N . VAL A 1 98 ? -6.216 4.992 -4.846 1.00 97.31 98 VAL A N 1
ATOM 780 C CA . VAL A 1 98 ? -6.250 3.773 -4.0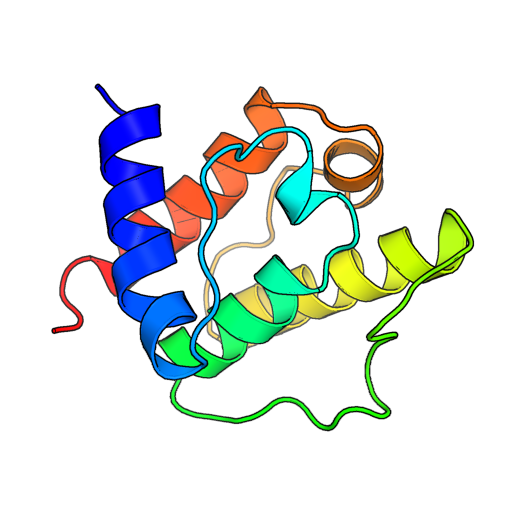17 1.00 97.31 98 VAL A CA 1
ATOM 781 C C . VAL A 1 98 ? -6.099 4.135 -2.539 1.00 97.31 98 VAL A C 1
ATOM 783 O O . VAL A 1 98 ? -6.958 3.794 -1.727 1.00 97.31 98 VAL A O 1
ATOM 786 N N . LEU A 1 99 ? -5.069 4.913 -2.195 1.00 97.19 99 LEU A N 1
ATOM 787 C CA . LEU A 1 99 ? -4.815 5.331 -0.813 1.00 97.19 99 LEU A CA 1
ATOM 788 C C . LEU A 1 99 ? -5.940 6.203 -0.245 1.00 97.19 99 LEU A C 1
ATOM 790 O O . LEU A 1 99 ? -6.249 6.120 0.940 1.00 97.19 99 LEU A O 1
ATOM 794 N N . TYR A 1 100 ? -6.586 7.019 -1.078 1.00 96.06 100 TYR A N 1
ATOM 795 C CA . TYR A 1 100 ? -7.734 7.818 -0.662 1.00 96.06 100 TYR A CA 1
ATOM 796 C C . TYR A 1 100 ? -8.972 6.971 -0.350 1.00 96.06 100 TYR A C 1
ATOM 798 O O . TYR A 1 100 ? -9.706 7.297 0.585 1.00 96.06 100 TYR A O 1
ATOM 806 N N . ASN A 1 101 ? -9.199 5.875 -1.079 1.00 95.50 101 ASN A N 1
ATOM 807 C CA . ASN A 1 101 ? -10.283 4.942 -0.765 1.00 95.50 101 ASN A CA 1
ATOM 808 C C . ASN A 1 101 ? -10.056 4.274 0.598 1.00 95.50 101 ASN A C 1
ATOM 810 O O . ASN A 1 101 ? -10.964 4.281 1.431 1.00 95.50 101 ASN A O 1
ATOM 814 N N . LEU A 1 102 ? -8.831 3.796 0.853 1.00 96.69 102 LEU A N 1
ATOM 815 C CA . LEU A 1 102 ? -8.427 3.282 2.166 1.00 96.69 102 LEU A CA 1
ATOM 816 C C . LEU A 1 102 ? -8.637 4.347 3.250 1.00 96.69 102 LEU A C 1
ATOM 818 O O . LEU A 1 102 ? -9.378 4.128 4.204 1.00 96.69 102 LEU A O 1
ATOM 822 N N . PHE A 1 103 ? -8.072 5.543 3.073 1.00 96.31 103 PHE A N 1
ATOM 823 C CA . PHE A 1 103 ? -8.241 6.649 4.018 1.00 96.31 103 PHE A CA 1
ATOM 824 C C . PHE A 1 103 ? -9.717 6.931 4.315 1.00 96.31 103 PHE A C 1
ATOM 826 O O . PHE A 1 103 ? -10.101 7.093 5.467 1.00 96.31 103 PHE A O 1
ATOM 833 N N . THR A 1 104 ? -10.573 6.973 3.297 1.00 95.00 104 THR A N 1
ATOM 834 C CA . THR A 1 104 ? -11.988 7.317 3.481 1.00 95.00 104 THR A CA 1
ATOM 835 C C . THR A 1 104 ? -12.710 6.302 4.362 1.00 95.00 104 THR A C 1
ATOM 837 O O . THR A 1 104 ? -13.493 6.712 5.223 1.00 95.00 104 THR A O 1
ATOM 840 N N . LYS A 1 105 ? -12.411 5.009 4.188 1.00 95.00 105 LYS A N 1
ATOM 841 C CA . LYS A 1 105 ? -12.962 3.929 5.012 1.00 95.00 105 LYS A CA 1
ATOM 842 C C . LYS A 1 105 ? -12.380 3.946 6.424 1.00 95.00 105 LYS A C 1
ATOM 844 O O . LYS A 1 105 ? -13.139 3.920 7.385 1.00 95.00 105 LYS A O 1
ATOM 849 N N . TYR A 1 106 ? -11.063 4.078 6.564 1.00 96.25 106 TYR A N 1
ATOM 850 C CA . TYR A 1 106 ? -10.366 3.823 7.829 1.00 96.25 106 TYR A CA 1
ATOM 851 C C . TYR A 1 106 ? -9.888 5.064 8.591 1.00 96.25 106 TYR A C 1
ATOM 853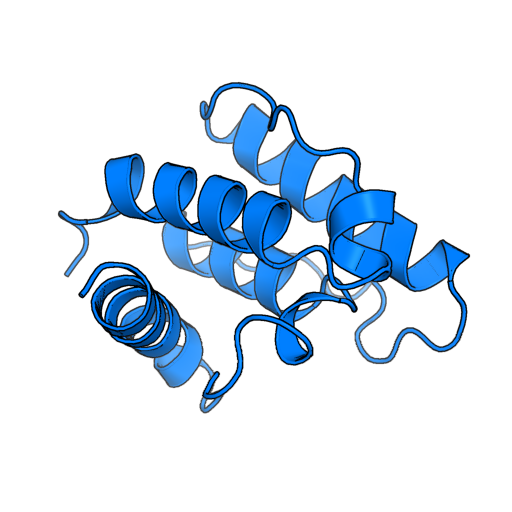 O O . TYR A 1 106 ? -9.274 4.925 9.642 1.00 96.25 106 TYR A O 1
ATOM 861 N N . LYS A 1 107 ? -10.180 6.291 8.142 1.00 93.50 107 LYS A N 1
ATOM 862 C CA . LYS A 1 107 ? -9.777 7.545 8.827 1.00 93.50 107 LYS A CA 1
ATOM 863 C C . LYS A 1 107 ? -10.196 7.648 10.300 1.00 93.50 107 LYS A C 1
ATOM 865 O O . LYS A 1 107 ? -9.685 8.508 11.009 1.00 93.50 107 LYS A O 1
ATOM 870 N N . HIS A 1 108 ? -11.160 6.839 10.729 1.00 91.88 108 HIS A N 1
ATOM 871 C CA . HIS A 1 108 ? -11.658 6.793 12.101 1.00 91.88 108 HIS A CA 1
ATOM 872 C C . HIS A 1 108 ? -10.874 5.816 12.994 1.00 91.88 108 HIS A C 1
ATOM 874 O O . HIS A 1 108 ? -11.045 5.857 14.209 1.00 91.88 108 HIS A O 1
ATOM 880 N N . LEU A 1 109 ? -10.033 4.949 12.417 1.00 86.06 109 LEU A N 1
ATOM 881 C CA . LEU A 1 109 ? -9.192 4.034 13.179 1.00 86.06 109 LEU A CA 1
ATOM 882 C C . LEU A 1 109 ? -8.067 4.809 13.872 1.00 86.06 109 LEU A C 1
ATOM 884 O O . LEU A 1 109 ? -7.333 5.586 13.245 1.00 86.06 109 LEU A O 1
ATOM 888 N N . SER A 1 110 ? -7.968 4.606 15.186 1.00 61.94 110 SER A N 1
ATOM 889 C CA . SER A 1 110 ? -7.003 5.254 16.080 1.00 61.94 110 SER A CA 1
ATOM 890 C C . SER A 1 110 ? -5.604 4.664 15.998 1.00 61.94 110 SER A C 1
ATOM 892 O O . SER A 1 110 ? -5.429 3.458 15.723 1.00 61.94 110 SER A O 1
#

pLDDT: mean 95.0, std 4.69, range [61.94, 98.69]

Secondary structure (DSSP, 8-state):
-HHHHHHHHHHHHHGGGT---S-TTTTTTTSHHHHHHHHHHHT----TTSS-SS--SHHHHHHHHHHHHHHHHHTTPPPPSS-HHHHHTT-HHHHHHHHHHHHHHHTT--

Foldseek 3Di:
DLVVVLQVVLCVQCVVVPDHDPDLQAPPLQLLSLQSSLQSLVVHHDPCVQAPPDDDDSVRSQSSLVVSQVSCVVVPQDRQPDRSSCSNVRVVVSSSSVSVSSCVVRVVPD

Radius of gyration: 12.5 Å; chains: 1; bounding box: 28×36×30 Å

Organism: Caligus rogercresseyi (NCBI:txid217165)